Protein AF-A0A941U261-F1 (afdb_monomer)

Radius of gyration: 13.94 Å; Cα contacts (8 Å, |Δi|>4): 68; chains: 1; bounding box: 26×24×40 Å

Nearest PDB structures (foldseek):
  5wiu-assembly1_A  TM=2.424E-01  e=3.316E+00  Homo sapiens
  5wiv-assembly1_A  TM=3.010E-01  e=8.277E+00  Homo sapiens

Solvent-accessible surface area (backbone atoms only — not comparable to full-atom values): 5496 Å² total; per-residue (Å²): 104,77,66,58,55,50,52,51,44,50,53,45,37,73,75,70,44,91,75,84,87,84,64,84,81,61,82,56,81,63,64,73,47,67,75,41,82,73,59,35,59,54,67,40,48,56,59,40,55,54,50,49,55,55,50,37,74,77,45,79,63,69,88,84,88,80,89,49,77,71,46,34,75,76,48,46,53,55,51,51,52,50,22,53,76,57,77,21,83

pLDDT: mean 89.54, std 8.36, range [67.5, 97.88]

Foldseek 3Di:
DVVVVVVVQVVCVVVVDDDDDQDLPDAQVVNCLVVDPPSVLVSSQVVSLVVLLVVLVVDQADDDDDDDPVCCVRPVVSSVVSNVVSVHD

Sequence (89 aa):
MANQTRQLAELLAAEGARVQLVQTNAPYRPAWVGRLPVVRAGFRLVPYLYRLWRAAGSSRLFHVMANSGWSWHLFSAPAIAIASLRAVP

Structure (mmCIF, N/CA/C/O backbone):
data_AF-A0A941U261-F1
#
_entry.id   AF-A0A941U261-F1
#
loop_
_atom_site.group_PDB
_atom_site.id
_atom_site.type_symbol
_atom_site.label_atom_id
_atom_site.label_alt_id
_atom_site.label_comp_id
_atom_site.label_asym_id
_atom_site.label_entity_id
_atom_site.label_seq_id
_atom_site.pdbx_PDB_ins_code
_atom_site.Cartn_x
_atom_site.Cartn_y
_atom_site.Cartn_z
_atom_site.occupancy
_atom_site.B_iso_or_equiv
_atom_site.auth_seq_id
_atom_site.auth_comp_id
_atom_site.auth_asym_id
_atom_site.auth_atom_id
_atom_site.pdbx_PDB_model_num
ATOM 1 N N . MET A 1 1 ? 13.821 -2.102 5.172 1.00 87.12 1 MET A N 1
ATOM 2 C CA . MET A 1 1 ? 12.359 -1.874 5.110 1.00 87.12 1 MET A CA 1
ATOM 3 C C . MET A 1 1 ? 11.519 -3.130 5.028 1.00 87.12 1 MET A C 1
ATOM 5 O O . MET A 1 1 ? 10.751 -3.325 5.948 1.00 87.12 1 MET A O 1
ATOM 9 N N . ALA A 1 2 ? 11.623 -3.984 3.999 1.00 87.12 2 ALA A N 1
ATOM 10 C CA . ALA A 1 2 ? 10.651 -5.077 3.807 1.00 87.12 2 ALA A CA 1
ATOM 11 C C . ALA A 1 2 ? 10.455 -5.983 5.044 1.00 87.12 2 ALA A C 1
ATOM 13 O O . ALA A 1 2 ? 9.319 -6.286 5.399 1.00 87.12 2 ALA A O 1
ATOM 14 N N . ASN A 1 3 ? 11.541 -6.354 5.735 1.00 93.12 3 ASN A N 1
ATOM 15 C CA . ASN A 1 3 ? 11.448 -7.133 6.974 1.00 93.12 3 ASN A CA 1
ATOM 16 C C . ASN A 1 3 ? 10.844 -6.342 8.143 1.00 93.12 3 ASN A C 1
ATOM 18 O O . ASN A 1 3 ? 9.981 -6.871 8.829 1.00 93.12 3 ASN A O 1
ATOM 22 N N . GLN A 1 4 ? 11.230 -5.075 8.320 1.00 93.88 4 GLN A N 1
ATOM 23 C CA . GLN A 1 4 ? 10.680 -4.201 9.368 1.00 93.88 4 GLN A CA 1
ATOM 24 C C . GLN A 1 4 ? 9.177 -3.973 9.177 1.00 93.88 4 GLN A C 1
ATOM 26 O O . GLN A 1 4 ? 8.417 -4.028 10.132 1.00 93.88 4 GLN A O 1
ATOM 31 N N . THR A 1 5 ? 8.730 -3.771 7.934 1.00 94.75 5 THR A N 1
ATOM 32 C CA . THR A 1 5 ? 7.306 -3.617 7.615 1.00 94.75 5 THR A CA 1
ATOM 33 C C . THR A 1 5 ? 6.520 -4.888 7.921 1.00 94.75 5 THR A C 1
ATOM 35 O O . THR A 1 5 ? 5.406 -4.805 8.425 1.00 94.75 5 THR A O 1
ATOM 38 N N . ARG A 1 6 ? 7.095 -6.063 7.635 1.00 94.31 6 ARG A N 1
ATOM 39 C CA . ARG A 1 6 ? 6.465 -7.341 7.979 1.00 94.31 6 ARG A CA 1
ATOM 40 C C . ARG A 1 6 ? 6.353 -7.514 9.491 1.00 94.31 6 ARG A C 1
ATOM 42 O O . ARG A 1 6 ? 5.266 -7.788 9.972 1.00 94.31 6 ARG A O 1
ATOM 49 N N . GLN A 1 7 ? 7.444 -7.278 10.217 1.00 96.69 7 GLN A N 1
ATOM 50 C CA . GLN A 1 7 ? 7.468 -7.384 11.673 1.00 96.69 7 GLN A CA 1
ATOM 51 C C . GLN A 1 7 ? 6.464 -6.424 12.324 1.00 96.69 7 GLN A C 1
ATOM 53 O O . GLN A 1 7 ? 5.724 -6.820 13.214 1.00 96.69 7 GLN A O 1
ATOM 58 N N . LEU A 1 8 ? 6.378 -5.179 11.847 1.00 96.31 8 LEU A N 1
ATOM 59 C CA . LEU A 1 8 ? 5.373 -4.228 12.323 1.00 96.31 8 LEU A CA 1
ATOM 60 C C . LEU A 1 8 ? 3.945 -4.729 12.064 1.00 96.31 8 LEU A C 1
ATOM 62 O O . LEU A 1 8 ? 3.095 -4.627 12.941 1.00 96.31 8 LEU A O 1
ATOM 66 N N . ALA A 1 9 ? 3.677 -5.284 10.879 1.00 96.50 9 ALA A N 1
ATOM 67 C CA . ALA A 1 9 ? 2.369 -5.849 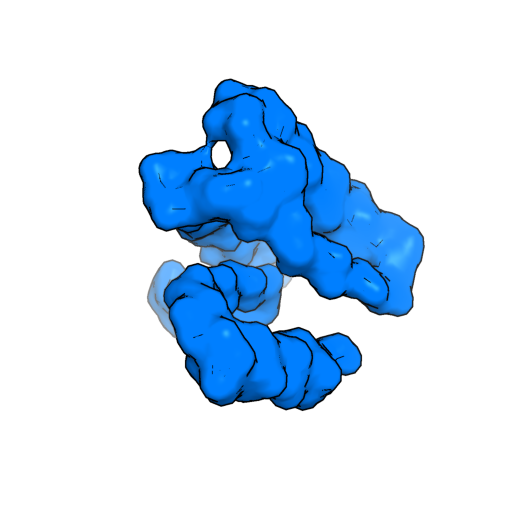10.560 1.00 96.50 9 ALA A CA 1
ATOM 68 C C . ALA A 1 9 ? 2.010 -7.032 11.474 1.00 96.50 9 ALA A C 1
ATOM 70 O O . ALA A 1 9 ? 0.866 -7.131 11.905 1.00 96.50 9 ALA A O 1
ATOM 71 N N . GLU A 1 10 ? 2.979 -7.895 11.786 1.00 97.12 10 GLU A N 1
ATOM 72 C CA . GLU A 1 10 ? 2.814 -9.020 12.713 1.00 97.12 10 GLU A CA 1
ATOM 73 C C . GLU A 1 10 ? 2.527 -8.537 14.139 1.00 97.12 10 GLU A C 1
ATOM 75 O O . GLU A 1 10 ? 1.588 -9.026 14.760 1.00 97.12 10 GLU A O 1
ATOM 80 N N . LEU A 1 11 ? 3.262 -7.533 14.631 1.00 97.88 11 LEU A N 1
ATOM 81 C CA . LEU A 1 11 ? 3.036 -6.942 15.955 1.00 97.88 11 LEU A CA 1
ATOM 82 C C . LEU A 1 11 ? 1.652 -6.291 16.060 1.00 97.88 11 LEU A C 1
ATOM 84 O O . LEU A 1 11 ? 0.915 -6.555 17.000 1.00 97.88 11 LEU A O 1
ATOM 88 N N . LEU A 1 12 ? 1.255 -5.492 15.066 1.00 97.06 12 LEU A N 1
ATOM 89 C CA . LEU A 1 12 ? -0.074 -4.873 15.038 1.00 97.06 12 LEU A CA 1
ATOM 90 C C . LEU A 1 12 ? -1.193 -5.920 14.973 1.00 97.06 12 LEU A C 1
ATOM 92 O O . LEU A 1 12 ? -2.228 -5.760 15.617 1.00 97.06 12 LEU A O 1
ATOM 96 N N . ALA A 1 13 ? -0.992 -6.991 14.203 1.00 96.81 13 ALA A N 1
ATOM 97 C CA . ALA A 1 13 ? -1.948 -8.087 14.130 1.00 96.81 13 ALA A CA 1
ATOM 98 C C . ALA A 1 13 ? -2.043 -8.865 15.452 1.00 96.81 13 ALA A C 1
ATOM 100 O O . ALA A 1 13 ? -3.146 -9.248 15.839 1.00 96.81 13 ALA A O 1
ATOM 101 N N . ALA A 1 14 ? -0.923 -9.063 16.156 1.00 97.81 14 ALA A N 1
ATOM 102 C CA . ALA A 1 14 ? -0.896 -9.683 17.480 1.00 97.81 14 ALA A CA 1
ATOM 103 C C . ALA A 1 14 ? -1.672 -8.862 18.527 1.00 97.81 14 ALA A C 1
ATOM 105 O O . ALA A 1 14 ? -2.357 -9.444 19.361 1.00 97.81 14 ALA A O 1
ATOM 106 N N . GLU A 1 15 ? -1.664 -7.532 18.412 1.00 97.69 15 GLU A N 1
ATOM 107 C CA . GLU A 1 15 ? -2.487 -6.614 19.220 1.00 97.69 15 GLU A CA 1
ATOM 108 C C . GLU A 1 15 ? -3.963 -6.534 18.755 1.00 97.69 15 GLU A C 1
ATOM 110 O O . GLU A 1 15 ? -4.741 -5.703 19.221 1.00 97.69 15 GLU A O 1
ATOM 115 N N . GLY A 1 16 ? -4.381 -7.384 17.809 1.00 96.69 16 GLY A N 1
ATOM 116 C CA . GLY A 1 16 ? -5.770 -7.495 17.349 1.00 96.69 16 GLY A CA 1
ATOM 117 C C . GLY A 1 16 ? -6.161 -6.559 16.199 1.00 96.69 16 GLY A C 1
ATOM 118 O O . GLY A 1 16 ? -7.326 -6.548 15.785 1.00 96.69 16 GLY A O 1
ATOM 119 N N . ALA A 1 17 ? -5.225 -5.794 15.627 1.00 96.81 17 ALA A N 1
ATOM 120 C CA . ALA A 1 17 ? -5.515 -4.969 14.459 1.00 96.81 17 ALA A CA 1
ATOM 121 C C . ALA A 1 17 ? -5.665 -5.823 13.186 1.00 96.81 17 ALA A C 1
ATOM 123 O O . ALA A 1 17 ? -4.893 -6.742 12.915 1.00 96.81 17 ALA A O 1
ATOM 124 N N . ARG A 1 18 ? -6.630 -5.480 12.324 1.00 96.50 18 ARG A N 1
ATOM 125 C CA . ARG A 1 18 ? -6.701 -6.054 10.970 1.00 96.50 18 ARG A CA 1
ATOM 126 C C . ARG A 1 18 ? -5.739 -5.306 10.059 1.00 96.50 18 ARG A C 1
ATOM 128 O O . ARG A 1 18 ? -6.006 -4.165 9.687 1.00 96.50 18 ARG A O 1
ATOM 135 N N . VAL A 1 19 ? -4.641 -5.954 9.688 1.00 96.50 19 VAL A N 1
ATOM 136 C CA . VAL A 1 19 ? -3.582 -5.330 8.889 1.00 96.50 19 VAL A CA 1
ATOM 137 C C . VAL A 1 19 ? -3.661 -5.772 7.430 1.00 96.50 19 VAL A C 1
ATOM 139 O O . VAL A 1 19 ? -3.658 -6.962 7.122 1.00 96.50 19 VAL A O 1
ATOM 142 N N . GLN A 1 20 ? -3.677 -4.802 6.513 1.00 95.75 20 GLN A N 1
ATOM 143 C CA . GLN A 1 20 ? -3.540 -5.038 5.077 1.00 95.75 20 GLN A CA 1
ATOM 144 C C . GLN A 1 20 ? -2.212 -4.464 4.578 1.00 95.75 20 GLN A C 1
ATOM 146 O O . GLN A 1 20 ? -1.970 -3.265 4.676 1.00 95.75 20 GLN A O 1
ATOM 151 N N . LEU A 1 21 ? -1.365 -5.310 3.983 1.00 95.12 21 LEU A N 1
ATOM 152 C CA . LEU A 1 21 ? -0.074 -4.884 3.443 1.00 95.12 21 LEU A CA 1
ATOM 153 C C . LEU A 1 21 ? -0.156 -4.573 1.939 1.00 95.12 21 LEU A C 1
ATOM 155 O O . LEU A 1 21 ? -0.454 -5.448 1.119 1.00 95.12 21 LEU A O 1
ATOM 159 N N . VAL A 1 22 ? 0.181 -3.337 1.558 1.00 93.94 22 VAL A N 1
ATOM 160 C CA . VAL A 1 22 ? 0.344 -2.918 0.155 1.00 93.94 22 VAL A CA 1
ATOM 161 C C . VAL A 1 22 ? 1.832 -2.745 -0.149 1.00 93.94 22 VAL A C 1
ATOM 163 O O . VAL A 1 22 ? 2.509 -1.908 0.434 1.00 93.94 22 VAL A O 1
ATOM 166 N N . GLN A 1 23 ? 2.360 -3.562 -1.062 1.00 91.62 23 GLN A N 1
ATOM 167 C CA . GLN A 1 23 ? 3.783 -3.569 -1.412 1.00 91.62 23 GLN A CA 1
ATOM 168 C C . GLN A 1 23 ? 4.061 -2.715 -2.654 1.00 91.62 23 GLN A C 1
ATOM 170 O O . GLN A 1 23 ? 3.391 -2.870 -3.674 1.00 91.62 23 GLN A O 1
ATOM 175 N N . THR A 1 24 ? 5.113 -1.896 -2.601 1.00 89.12 24 THR A N 1
ATOM 176 C CA . THR A 1 24 ? 5.618 -1.116 -3.749 1.00 89.12 24 THR A CA 1
ATOM 177 C C . THR A 1 24 ? 6.388 -1.978 -4.756 1.00 89.12 24 THR A C 1
ATOM 179 O O . THR A 1 24 ? 6.355 -1.732 -5.958 1.00 89.12 24 THR A O 1
ATOM 182 N N . ASN A 1 25 ? 7.048 -3.039 -4.280 1.00 85.88 25 ASN A N 1
ATOM 183 C CA . ASN A 1 25 ? 7.881 -3.940 -5.084 1.00 85.88 25 ASN A CA 1
ATOM 184 C C . ASN A 1 25 ? 7.181 -5.261 -5.441 1.00 85.88 25 ASN A C 1
ATOM 186 O O . ASN A 1 25 ? 7.824 -6.309 -5.493 1.00 85.88 25 ASN A O 1
ATOM 190 N N . ALA A 1 26 ? 5.868 -5.233 -5.680 1.00 81.38 26 ALA A N 1
ATOM 191 C CA . ALA A 1 26 ? 5.137 -6.429 -6.089 1.00 81.38 26 ALA A CA 1
ATOM 192 C C . ALA A 1 26 ? 5.745 -7.057 -7.371 1.00 81.38 26 ALA A C 1
ATOM 194 O O . ALA A 1 26 ? 6.244 -6.332 -8.248 1.00 81.38 26 ALA A O 1
ATOM 195 N N . PRO A 1 27 ? 5.725 -8.399 -7.499 1.00 79.19 27 PRO A N 1
ATOM 196 C CA . PRO A 1 27 ? 6.221 -9.074 -8.693 1.00 79.19 27 PRO A CA 1
ATOM 197 C C . PRO A 1 27 ? 5.437 -8.628 -9.932 1.00 79.19 27 PRO A C 1
ATOM 199 O O . PRO A 1 27 ? 4.225 -8.414 -9.868 1.00 79.19 27 PRO A O 1
ATOM 202 N N . TYR A 1 28 ? 6.132 -8.494 -11.065 1.00 73.88 28 TYR A N 1
ATOM 203 C CA . TYR A 1 28 ? 5.510 -8.100 -12.328 1.00 73.88 28 TYR A CA 1
ATOM 204 C C . TYR A 1 28 ? 4.484 -9.141 -12.766 1.00 73.88 28 TYR A C 1
ATOM 206 O O . TYR A 1 28 ? 4.771 -10.339 -12.792 1.00 73.88 28 TYR A O 1
ATOM 214 N N . ARG A 1 29 ? 3.294 -8.673 -13.140 1.00 73.75 29 ARG A N 1
ATOM 215 C CA . ARG A 1 29 ? 2.257 -9.506 -13.742 1.00 73.75 29 ARG A CA 1
ATOM 216 C C . ARG A 1 29 ? 1.770 -8.821 -15.018 1.00 73.75 29 ARG A C 1
ATOM 218 O O . ARG A 1 29 ? 1.182 -7.747 -14.901 1.00 73.75 29 ARG A O 1
ATOM 225 N N . PRO A 1 30 ? 2.004 -9.408 -16.205 1.00 78.44 30 PRO A N 1
ATOM 226 C CA . PRO A 1 30 ? 2.733 -10.658 -16.482 1.00 78.44 30 PRO A CA 1
ATOM 227 C C . PRO A 1 30 ? 4.270 -10.538 -16.350 1.00 78.44 30 PRO A C 1
ATOM 229 O O . PRO A 1 30 ? 4.849 -9.467 -16.524 1.00 78.44 30 PRO A O 1
ATOM 232 N N . ALA A 1 31 ? 4.948 -11.651 -16.037 1.00 76.25 31 ALA A N 1
ATOM 233 C CA . ALA A 1 31 ? 6.367 -11.670 -15.645 1.00 76.25 31 ALA A CA 1
ATOM 234 C C . ALA A 1 31 ? 7.345 -11.176 -16.733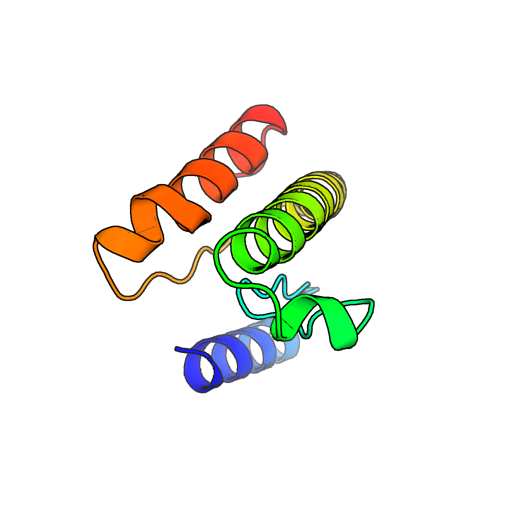 1.00 76.25 31 ALA A C 1
ATOM 236 O O . ALA A 1 31 ? 8.416 -10.658 -16.412 1.00 76.25 31 ALA A O 1
ATOM 237 N N . TRP A 1 32 ? 6.976 -11.293 -18.013 1.00 75.06 32 TRP A N 1
ATOM 238 C CA . TRP A 1 32 ? 7.812 -10.871 -19.144 1.00 75.06 32 TRP A CA 1
ATOM 239 C C . TRP A 1 32 ? 8.009 -9.351 -19.212 1.00 75.06 32 TRP A C 1
ATOM 241 O O . TRP A 1 32 ? 9.055 -8.894 -19.669 1.00 75.06 32 TRP A O 1
ATOM 251 N N . VAL A 1 33 ? 7.071 -8.564 -18.671 1.00 74.81 33 VAL A N 1
ATOM 252 C CA . VAL A 1 33 ? 7.146 -7.092 -18.651 1.00 74.81 33 VAL A CA 1
ATOM 253 C C . VAL A 1 33 ? 8.340 -6.598 -17.832 1.00 74.81 33 VAL A C 1
ATOM 255 O O . VAL A 1 33 ? 8.892 -5.537 -18.112 1.00 74.81 33 VAL A O 1
ATOM 258 N N . GLY A 1 34 ? 8.818 -7.396 -16.869 1.00 72.31 34 GLY A N 1
ATOM 259 C CA . GLY A 1 34 ? 10.014 -7.071 -16.091 1.00 72.31 34 GLY A CA 1
ATOM 260 C C . GLY A 1 34 ? 11.291 -6.913 -16.930 1.00 72.31 34 GLY A C 1
ATOM 261 O O . GLY A 1 34 ? 12.249 -6.303 -16.451 1.00 72.31 34 GLY A O 1
ATOM 262 N N . ARG A 1 35 ? 11.297 -7.427 -18.170 1.00 75.94 35 ARG A N 1
ATOM 263 C CA . ARG A 1 35 ? 12.429 -7.379 -19.108 1.00 75.94 35 ARG A CA 1
ATOM 264 C C . ARG A 1 35 ? 12.466 -6.106 -19.962 1.00 75.94 35 ARG A C 1
ATOM 266 O O . ARG A 1 35 ? 13.499 -5.832 -20.559 1.00 75.94 35 ARG A O 1
ATOM 273 N N . LEU A 1 36 ? 11.384 -5.320 -19.999 1.00 77.81 36 LEU A N 1
ATOM 274 C CA . LEU A 1 36 ? 11.317 -4.074 -20.767 1.00 77.81 36 LEU A CA 1
ATOM 275 C C . LEU A 1 36 ? 11.696 -2.871 -19.880 1.00 77.81 36 LEU A C 1
ATOM 277 O O . LEU A 1 36 ? 10.969 -2.559 -18.925 1.00 77.81 36 LEU A O 1
ATOM 281 N N . PRO A 1 37 ? 12.824 -2.184 -20.146 1.00 67.50 37 PRO A N 1
ATOM 28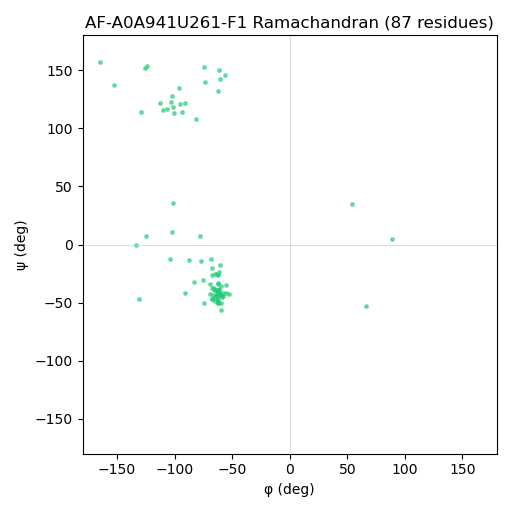2 C CA . PRO A 1 37 ? 13.197 -0.987 -19.399 1.00 67.50 37 PRO A CA 1
ATOM 283 C C . PRO A 1 37 ? 1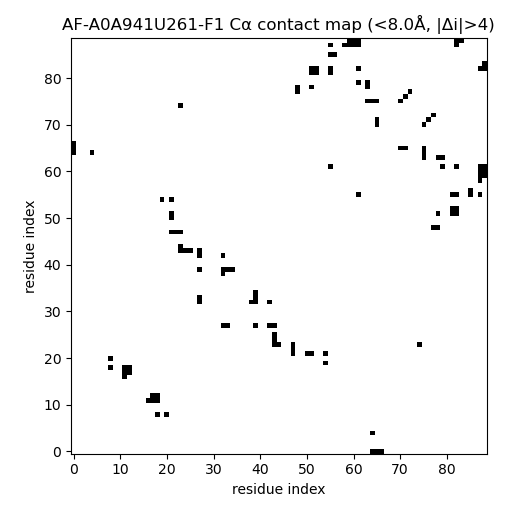2.138 0.113 -19.581 1.00 67.50 37 PRO A C 1
ATOM 285 O O . PRO A 1 37 ? 11.458 0.168 -20.601 1.00 67.50 37 PRO A O 1
ATOM 288 N N . VAL A 1 38 ? 11.971 0.970 -18.567 1.00 71.06 38 VAL A N 1
ATOM 289 C CA . VAL A 1 38 ? 10.947 2.040 -18.471 1.00 71.06 38 VAL A CA 1
ATOM 290 C C . VAL A 1 38 ? 9.498 1.538 -18.378 1.00 71.06 38 VAL A C 1
ATOM 292 O O . VAL A 1 38 ? 8.817 1.858 -17.404 1.00 71.06 38 VAL A O 1
ATOM 295 N N . VAL A 1 39 ? 9.047 0.678 -19.295 1.00 73.88 39 VAL A N 1
ATOM 296 C CA . VAL A 1 39 ? 7.687 0.099 -19.313 1.00 73.88 39 VAL A CA 1
ATOM 297 C C . VAL A 1 39 ? 7.368 -0.593 -17.988 1.00 73.88 39 VAL A C 1
ATOM 299 O O . VAL A 1 39 ? 6.300 -0.398 -17.404 1.00 73.88 39 VAL A O 1
ATOM 302 N N . ARG A 1 40 ? 8.340 -1.328 -17.437 1.00 73.62 40 ARG A N 1
ATOM 303 C CA . ARG A 1 40 ? 8.202 -2.003 -16.143 1.00 73.62 40 ARG A CA 1
ATOM 304 C C . ARG A 1 40 ? 7.817 -1.060 -14.994 1.00 73.62 40 ARG A C 1
ATOM 306 O O . ARG A 1 40 ? 7.061 -1.458 -14.113 1.00 73.62 40 ARG A O 1
ATOM 313 N N . ALA A 1 41 ? 8.298 0.186 -14.988 1.00 72.12 41 ALA A N 1
ATOM 314 C CA . ALA A 1 41 ? 8.014 1.124 -13.901 1.00 72.12 41 ALA A CA 1
ATOM 315 C C . ALA A 1 41 ? 6.524 1.504 -13.874 1.00 72.12 41 ALA A C 1
ATOM 317 O O . ALA A 1 41 ? 5.895 1.447 -12.816 1.00 72.12 41 ALA A O 1
ATOM 318 N N . GLY A 1 42 ? 5.934 1.769 -15.046 1.00 75.75 42 GLY A N 1
ATOM 319 C CA . GLY A 1 42 ? 4.498 2.032 -15.181 1.00 75.75 42 GLY A CA 1
ATOM 320 C C . GLY A 1 42 ? 3.638 0.832 -14.776 1.00 75.75 42 GLY A C 1
ATOM 321 O O . GLY A 1 42 ? 2.681 0.977 -14.016 1.00 75.75 42 GLY A O 1
ATOM 322 N N . PHE A 1 43 ? 4.040 -0.376 -15.181 1.00 78.19 43 PHE A N 1
ATOM 323 C CA . PHE A 1 43 ? 3.344 -1.621 -14.827 1.00 78.19 43 PHE A CA 1
ATOM 324 C C . PHE A 1 43 ? 3.434 -2.009 -13.344 1.00 78.19 43 PHE A C 1
ATOM 326 O O . PHE A 1 43 ? 2.691 -2.880 -12.900 1.00 78.19 43 PHE A O 1
ATOM 333 N N . ARG A 1 44 ? 4.308 -1.376 -12.555 1.00 80.25 44 ARG A N 1
ATOM 334 C CA . ARG A 1 44 ? 4.263 -1.461 -11.085 1.00 80.25 44 ARG A CA 1
ATOM 335 C C . ARG A 1 44 ? 3.414 -0.362 -10.476 1.00 80.25 44 ARG A C 1
ATOM 337 O O . ARG A 1 44 ? 2.653 -0.636 -9.550 1.00 80.25 44 ARG A O 1
ATOM 344 N N . LEU A 1 45 ? 3.538 0.856 -10.996 1.00 85.12 45 LEU A N 1
ATOM 345 C CA . LEU A 1 45 ? 2.894 2.024 -10.415 1.00 85.12 45 LEU A CA 1
ATOM 346 C C . LEU A 1 45 ? 1.370 1.963 -10.547 1.00 85.12 45 LEU A C 1
ATOM 348 O O . LEU A 1 45 ? 0.676 2.153 -9.555 1.00 85.12 45 LEU A O 1
ATOM 352 N N . VAL A 1 46 ? 0.833 1.627 -11.724 1.00 87.81 46 VAL A N 1
ATOM 353 C CA . VAL A 1 46 ? -0.627 1.603 -11.931 1.00 87.81 46 VAL A CA 1
ATOM 354 C C . VAL A 1 46 ? -1.321 0.573 -11.022 1.00 87.81 46 VAL A C 1
ATOM 356 O O . VAL A 1 46 ? -2.237 0.958 -10.289 1.00 87.81 46 VAL A O 1
ATOM 359 N N . PRO A 1 47 ? -0.881 -0.703 -10.952 1.00 88.81 47 PRO A N 1
ATOM 360 C CA . PRO A 1 47 ? -1.466 -1.656 -10.009 1.00 88.81 47 PRO A CA 1
ATOM 361 C C . PRO A 1 47 ? -1.272 -1.254 -8.546 1.00 88.81 47 PRO A C 1
ATOM 363 O O . PRO A 1 47 ? -2.140 -1.530 -7.719 1.00 88.81 47 PRO A O 1
ATOM 366 N N . TYR A 1 48 ? -0.153 -0.608 -8.210 1.00 92.31 48 TYR A N 1
ATOM 367 C CA . TYR A 1 48 ? 0.090 -0.096 -6.865 1.00 92.31 48 TYR A CA 1
ATOM 368 C C . TYR A 1 48 ? -0.939 0.972 -6.472 1.00 92.31 48 TYR A C 1
ATOM 370 O O . TYR A 1 48 ? -1.594 0.820 -5.441 1.00 92.31 48 TYR A O 1
ATOM 378 N N . LEU A 1 49 ? -1.156 1.986 -7.316 1.00 93.19 49 LEU A N 1
ATOM 379 C CA . LEU A 1 49 ? -2.139 3.047 -7.068 1.00 93.19 49 LEU A CA 1
ATOM 380 C C . LEU A 1 49 ? -3.563 2.488 -6.950 1.00 93.19 49 LEU A C 1
ATOM 382 O O . LEU A 1 49 ? -4.303 2.857 -6.040 1.00 93.19 49 LEU A O 1
ATOM 386 N N . TYR A 1 50 ? -3.931 1.530 -7.803 1.00 93.50 50 TYR A N 1
ATOM 387 C CA . TYR A 1 50 ? -5.224 0.850 -7.705 1.00 93.50 50 TYR A CA 1
ATOM 388 C C . TYR A 1 50 ? -5.387 0.087 -6.380 1.00 93.50 50 TYR A C 1
ATOM 390 O O . TYR A 1 50 ? -6.437 0.154 -5.735 1.00 93.50 50 TYR A O 1
ATOM 398 N N . ARG A 1 51 ? -4.344 -0.630 -5.937 1.00 94.06 51 ARG A N 1
ATOM 399 C CA . ARG A 1 51 ? -4.365 -1.350 -4.655 1.00 94.06 51 ARG A CA 1
ATOM 400 C C . ARG A 1 51 ? -4.456 -0.398 -3.468 1.00 94.06 51 ARG A C 1
ATOM 402 O O . ARG A 1 51 ? -5.205 -0.706 -2.545 1.00 94.06 51 ARG A O 1
ATOM 409 N N . LEU A 1 52 ? -3.761 0.740 -3.506 1.00 95.12 52 LEU A N 1
ATOM 410 C CA . LEU A 1 52 ? -3.901 1.796 -2.500 1.00 95.12 52 LEU A CA 1
ATOM 411 C C . LEU A 1 52 ? -5.334 2.317 -2.445 1.00 95.12 52 LEU A C 1
ATOM 413 O O . LEU A 1 52 ? -5.929 2.335 -1.373 1.00 95.12 52 LEU A O 1
ATOM 417 N N . TRP A 1 53 ? -5.911 2.668 -3.597 1.00 95.62 53 TRP A N 1
ATOM 418 C CA . TRP A 1 53 ? -7.276 3.188 -3.671 1.00 95.62 53 TRP A CA 1
ATOM 419 C C . TRP A 1 53 ? -8.302 2.220 -3.078 1.00 95.62 53 TRP A C 1
ATOM 421 O O . TRP A 1 53 ? -9.210 2.635 -2.355 1.00 95.62 53 TRP A O 1
ATOM 431 N N . ARG A 1 54 ? -8.154 0.920 -3.360 1.00 95.94 54 ARG A N 1
ATOM 432 C CA . ARG A 1 54 ? -9.008 -0.122 -2.778 1.00 95.94 54 ARG A CA 1
ATOM 433 C C . ARG A 1 54 ? -8.791 -0.281 -1.280 1.00 95.94 54 ARG A C 1
ATOM 435 O O . ARG A 1 54 ? -9.777 -0.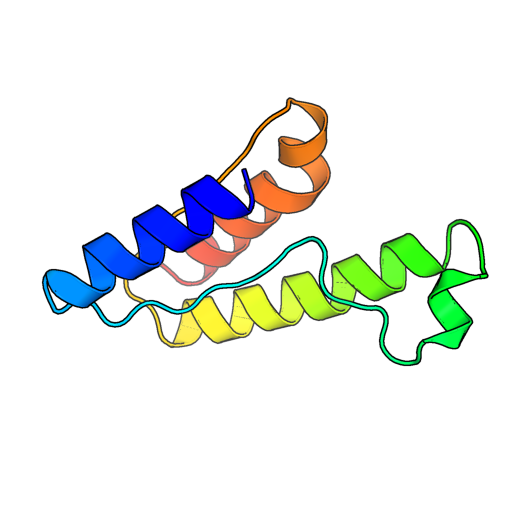331 -0.556 1.00 95.94 54 ARG A O 1
ATOM 442 N N . ALA A 1 55 ? -7.538 -0.344 -0.831 1.00 95.75 55 ALA A N 1
ATOM 443 C CA . ALA A 1 55 ? -7.207 -0.484 0.585 1.00 95.75 55 ALA A CA 1
ATOM 444 C C . ALA A 1 55 ? -7.727 0.704 1.406 1.00 95.75 55 ALA A C 1
ATOM 446 O O . ALA A 1 55 ? -8.264 0.515 2.490 1.00 95.75 55 ALA A O 1
ATOM 447 N N . ALA A 1 56 ? -7.660 1.919 0.861 1.00 95.31 56 ALA A N 1
ATOM 448 C CA . ALA A 1 56 ? -8.182 3.117 1.511 1.00 95.31 56 ALA A CA 1
ATOM 449 C C . ALA A 1 56 ? -9.717 3.099 1.607 1.00 95.31 56 ALA A C 1
ATOM 451 O O . ALA A 1 56 ? -10.290 3.759 2.458 1.00 95.31 56 ALA A O 1
ATOM 452 N N . GLY A 1 57 ? -10.411 2.297 0.794 1.00 94.38 57 GLY A N 1
ATOM 453 C CA . GLY A 1 57 ? -11.855 2.098 0.939 1.00 94.38 57 GLY A CA 1
ATOM 454 C C . GLY A 1 57 ? -12.273 1.169 2.075 1.00 94.38 57 GLY A C 1
ATOM 455 O O . GLY A 1 57 ? -13.451 1.146 2.415 1.00 94.38 57 GLY A O 1
ATOM 456 N N . SER A 1 58 ? -11.344 0.401 2.642 1.00 95.06 58 SER A N 1
ATOM 457 C CA . SER A 1 58 ? -11.625 -0.614 3.666 1.00 95.06 58 SER A CA 1
ATOM 458 C C . SER A 1 58 ? -10.816 -0.433 4.952 1.00 95.06 58 SER A C 1
ATOM 460 O O . SER A 1 58 ? -10.864 -1.297 5.825 1.00 95.06 58 SER A O 1
ATOM 462 N N . SER A 1 59 ? -10.074 0.667 5.072 1.00 95.75 59 SER A N 1
ATOM 463 C CA . SER A 1 59 ? -9.141 0.921 6.171 1.00 95.75 59 SER A CA 1
ATOM 464 C C . SER A 1 59 ? -9.468 2.227 6.880 1.00 95.75 59 SER A C 1
ATOM 466 O O . SER A 1 59 ? -10.024 3.144 6.287 1.00 95.75 59 SER A O 1
ATOM 468 N N . ARG A 1 60 ? -9.096 2.303 8.160 1.00 96.31 60 ARG A N 1
ATOM 469 C CA . ARG A 1 60 ? -9.280 3.495 9.006 1.00 96.31 60 ARG A CA 1
ATOM 470 C C . ARG A 1 60 ? -8.000 4.288 9.246 1.00 96.31 60 ARG A C 1
ATOM 472 O O . ARG A 1 60 ? -8.079 5.381 9.782 1.00 96.31 60 ARG A O 1
ATOM 479 N N . LEU A 1 61 ? -6.849 3.714 8.905 1.00 95.81 61 LEU A N 1
ATOM 480 C CA . LEU A 1 61 ? -5.534 4.313 9.100 1.00 95.81 61 LEU A CA 1
ATOM 481 C C . LEU A 1 61 ? -4.573 3.766 8.047 1.00 95.81 61 LEU A C 1
ATOM 483 O O . LEU A 1 61 ? -4.565 2.559 7.780 1.00 95.81 61 LEU A O 1
ATOM 487 N N . PHE A 1 62 ? -3.755 4.642 7.479 1.00 96.56 62 PHE A N 1
ATOM 488 C CA . PHE A 1 62 ? -2.684 4.314 6.554 1.00 96.56 62 PHE A CA 1
ATOM 489 C C . PHE A 1 62 ? -1.324 4.548 7.213 1.00 96.56 62 PHE A C 1
ATOM 491 O O . PHE A 1 62 ? -0.930 5.669 7.507 1.00 96.56 62 PHE A O 1
ATOM 498 N N . HIS A 1 63 ? -0.554 3.473 7.392 1.00 95.56 63 HIS A N 1
ATOM 499 C CA . HIS A 1 63 ? 0.837 3.579 7.827 1.00 95.56 63 HIS A CA 1
ATOM 500 C C . HIS A 1 63 ? 1.781 3.427 6.630 1.00 95.56 63 HIS A C 1
ATOM 502 O O . HIS A 1 63 ? 1.875 2.352 6.029 1.00 95.56 63 HIS A O 1
ATOM 508 N N . VAL A 1 64 ? 2.486 4.502 6.272 1.00 94.25 64 VAL A N 1
ATOM 509 C CA . VAL A 1 64 ? 3.384 4.535 5.110 1.00 94.25 64 VAL A CA 1
ATOM 510 C C . VAL A 1 64 ? 4.837 4.380 5.555 1.00 94.25 64 VAL A C 1
ATOM 512 O O . VAL A 1 64 ? 5.388 5.235 6.240 1.00 94.25 64 VAL A O 1
ATOM 515 N N . MET A 1 65 ? 5.490 3.310 5.099 1.00 93.81 65 MET A N 1
ATOM 516 C CA . MET A 1 65 ? 6.921 3.082 5.325 1.00 93.81 65 MET A CA 1
ATOM 517 C C . MET A 1 65 ? 7.741 3.682 4.175 1.00 93.81 65 MET A C 1
ATOM 519 O O . MET A 1 65 ? 7.588 3.258 3.029 1.00 93.81 65 MET A O 1
ATOM 523 N N . ALA A 1 66 ? 8.662 4.602 4.470 1.00 89.00 66 ALA A N 1
ATOM 524 C CA . ALA A 1 66 ? 9.577 5.206 3.494 1.00 89.00 66 ALA A CA 1
ATOM 525 C C . ALA A 1 66 ? 11.042 5.056 3.940 1.00 89.00 66 ALA A C 1
ATOM 527 O O . ALA A 1 66 ? 11.320 4.955 5.131 1.00 89.00 66 ALA A O 1
ATOM 528 N N . ASN A 1 67 ? 11.985 5.013 2.993 1.00 85.38 67 ASN A N 1
ATOM 529 C CA . ASN A 1 67 ? 13.419 4.826 3.291 1.00 85.38 67 ASN A CA 1
ATOM 530 C C . ASN A 1 67 ? 14.365 5.781 2.571 1.00 85.38 67 ASN A C 1
ATOM 532 O O . ASN A 1 67 ? 15.577 5.657 2.718 1.00 85.38 67 ASN A O 1
ATOM 536 N N . SER A 1 68 ? 13.834 6.675 1.742 1.00 84.75 68 SER A N 1
ATOM 537 C CA . SER A 1 68 ? 14.634 7.607 0.952 1.00 84.75 68 SER A CA 1
ATOM 538 C C . SER A 1 68 ? 13.775 8.735 0.390 1.00 84.75 68 SER A C 1
ATOM 540 O O . SER A 1 68 ? 12.572 8.562 0.173 1.00 84.75 68 SER A O 1
ATOM 542 N N . GLY A 1 69 ? 14.413 9.863 0.068 1.00 84.81 69 GLY A N 1
ATOM 543 C CA . GLY A 1 69 ? 13.751 10.995 -0.587 1.00 84.81 69 GLY A CA 1
ATOM 544 C C . GLY A 1 69 ? 13.141 10.639 -1.950 1.00 84.81 69 GLY A C 1
ATOM 545 O O . GLY A 1 69 ? 12.042 11.068 -2.262 1.00 84.81 69 GLY A O 1
ATOM 546 N N . TRP A 1 70 ? 13.760 9.763 -2.746 1.00 84.19 70 TRP A N 1
ATOM 547 C CA . TRP A 1 70 ? 13.170 9.344 -4.028 1.00 84.19 70 TRP A CA 1
ATOM 548 C C . TRP A 1 70 ? 11.913 8.477 -3.863 1.00 84.19 70 TRP A C 1
ATOM 550 O O . TRP A 1 70 ? 10.973 8.592 -4.651 1.00 84.19 70 TRP A O 1
ATOM 560 N N . SER A 1 71 ? 11.851 7.648 -2.812 1.00 85.44 71 SER A N 1
ATOM 561 C CA . SER A 1 71 ? 10.647 6.859 -2.504 1.00 85.44 71 SER A CA 1
ATOM 562 C C . SER A 1 71 ? 9.448 7.730 -2.118 1.00 85.44 71 SER A C 1
ATOM 564 O O . SER A 1 7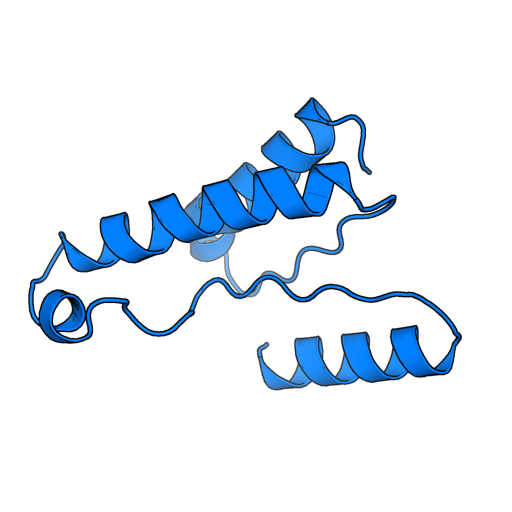1 ? 8.306 7.330 -2.352 1.00 85.44 71 SER A O 1
ATOM 566 N N . TRP A 1 72 ? 9.702 8.938 -1.601 1.00 87.75 72 TRP A N 1
ATOM 567 C CA . TRP A 1 72 ? 8.658 9.898 -1.264 1.00 87.75 72 TRP A CA 1
ATOM 568 C C . TRP A 1 72 ? 7.824 10.271 -2.487 1.00 87.75 72 TRP A C 1
ATOM 570 O O . TRP A 1 72 ? 6.612 10.067 -2.488 1.00 87.75 72 TRP A O 1
ATOM 580 N N . HIS A 1 73 ? 8.475 10.753 -3.546 1.00 87.88 73 HIS A N 1
ATOM 581 C CA . HIS A 1 73 ? 7.781 11.238 -4.738 1.00 87.88 73 HIS A CA 1
ATOM 582 C C . HIS A 1 73 ? 7.043 10.121 -5.482 1.00 87.88 73 HIS A C 1
ATOM 584 O O . HIS A 1 73 ? 5.944 10.334 -5.986 1.00 87.88 73 HIS A O 1
ATOM 590 N N . LEU A 1 74 ? 7.631 8.923 -5.534 1.00 85.44 74 LEU A N 1
ATOM 591 C CA . LEU A 1 74 ? 7.085 7.805 -6.305 1.00 85.44 74 LEU A CA 1
ATOM 592 C C . LEU A 1 74 ? 5.990 7.027 -5.567 1.00 85.44 74 LEU A C 1
ATOM 594 O O . LEU A 1 74 ? 5.095 6.488 -6.217 1.00 85.44 74 LEU A O 1
ATOM 598 N N . PHE A 1 75 ? 6.061 6.929 -4.236 1.00 91.19 75 PHE A N 1
ATOM 599 C CA . PHE A 1 75 ? 5.210 6.006 -3.477 1.00 91.19 75 PHE A CA 1
ATOM 600 C C . PHE A 1 75 ? 4.508 6.649 -2.286 1.00 91.19 75 PHE A C 1
ATOM 602 O O . PHE A 1 75 ? 3.302 6.439 -2.141 1.00 91.19 75 PHE A O 1
ATOM 609 N N . SER A 1 76 ? 5.218 7.418 -1.456 1.00 94.12 76 SER A N 1
ATOM 610 C CA . SER A 1 76 ? 4.650 7.947 -0.209 1.00 94.12 76 SER A CA 1
ATOM 611 C C . SER A 1 76 ? 3.674 9.092 -0.446 1.00 94.12 76 SER A C 1
ATOM 613 O O . SER A 1 76 ? 2.551 9.032 0.042 1.00 94.12 76 SER A O 1
ATOM 615 N N . ALA A 1 77 ? 4.059 10.104 -1.228 1.00 94.56 77 ALA A N 1
ATOM 616 C CA . ALA A 1 77 ? 3.190 11.238 -1.528 1.00 94.56 77 ALA A CA 1
ATOM 617 C C . ALA A 1 77 ? 1.891 10.800 -2.241 1.00 94.56 77 ALA A C 1
ATOM 619 O O . ALA A 1 77 ? 0.820 11.214 -1.796 1.00 94.56 77 ALA A O 1
ATOM 620 N N . PRO A 1 78 ? 1.922 9.894 -3.245 1.00 93.56 78 PRO A N 1
ATOM 621 C CA . PRO A 1 78 ? 0.696 9.327 -3.808 1.00 93.56 78 PRO A CA 1
ATOM 622 C C . PRO A 1 78 ? -0.145 8.539 -2.796 1.00 93.56 78 PRO A C 1
ATOM 624 O O . PRO A 1 78 ? -1.369 8.629 -2.832 1.00 93.56 78 PRO A O 1
ATOM 627 N N . ALA A 1 79 ? 0.481 7.773 -1.892 1.00 95.56 79 ALA A N 1
ATOM 628 C CA . ALA A 1 79 ? -0.243 7.026 -0.861 1.00 95.56 79 ALA A CA 1
ATOM 629 C C . ALA A 1 79 ? -0.972 7.955 0.116 1.00 95.56 79 ALA A C 1
ATOM 631 O O . ALA A 1 79 ? -2.147 7.728 0.394 1.00 95.56 79 ALA A O 1
ATOM 632 N N . ILE A 1 80 ? -0.298 9.016 0.571 1.00 95.75 80 ILE A N 1
ATOM 633 C CA . ILE A 1 80 ? -0.875 10.038 1.451 1.00 95.75 80 ILE A CA 1
ATOM 634 C C . ILE A 1 80 ? -2.013 10.761 0.732 1.00 95.75 80 ILE A C 1
ATOM 636 O O . ILE A 1 80 ? -3.106 10.856 1.272 1.00 95.75 80 ILE A O 1
ATOM 640 N N . ALA A 1 81 ? -1.805 11.203 -0.513 1.00 96.44 81 ALA A N 1
ATOM 641 C CA . ALA A 1 81 ? -2.848 11.876 -1.283 1.00 96.44 81 ALA A CA 1
ATOM 642 C C . ALA A 1 81 ? -4.096 10.994 -1.462 1.00 96.44 81 ALA A C 1
ATOM 644 O O . ALA A 1 81 ? -5.211 11.462 -1.254 1.00 96.44 81 ALA A O 1
ATOM 645 N N . ILE A 1 82 ? -3.926 9.710 -1.800 1.00 96.50 82 ILE A N 1
ATOM 646 C CA . ILE A 1 82 ? -5.041 8.760 -1.928 1.00 96.50 82 ILE A CA 1
ATOM 647 C C . ILE A 1 82 ? -5.760 8.547 -0.590 1.00 96.50 82 ILE A C 1
ATOM 649 O O . ILE A 1 82 ? -6.990 8.497 -0.578 1.00 96.50 82 ILE A O 1
ATOM 653 N N . ALA A 1 83 ? -5.025 8.422 0.517 1.00 96.50 83 ALA A N 1
ATOM 654 C CA . ALA A 1 83 ? -5.611 8.279 1.848 1.00 96.50 83 ALA A CA 1
ATOM 655 C C . ALA A 1 83 ? -6.436 9.524 2.215 1.00 96.50 83 ALA A C 1
ATOM 657 O O . ALA A 1 83 ? -7.628 9.403 2.503 1.00 96.50 83 ALA A O 1
ATOM 658 N N . SER A 1 84 ? -5.860 10.719 2.043 1.00 96.56 84 SER A N 1
ATOM 659 C CA . SER A 1 84 ? -6.536 11.999 2.267 1.00 96.56 84 SER A CA 1
ATOM 660 C C . SER A 1 84 ? -7.791 12.161 1.407 1.00 96.56 84 SER A C 1
ATOM 662 O O . SER A 1 84 ? -8.837 12.549 1.920 1.00 96.56 84 SER A O 1
ATOM 664 N N . LEU A 1 85 ? -7.734 11.803 0.116 1.00 96.88 85 LEU A N 1
ATOM 665 C CA . LEU A 1 85 ? -8.892 11.837 -0.791 1.00 96.88 85 LEU A CA 1
ATOM 666 C C . LEU A 1 85 ? -10.028 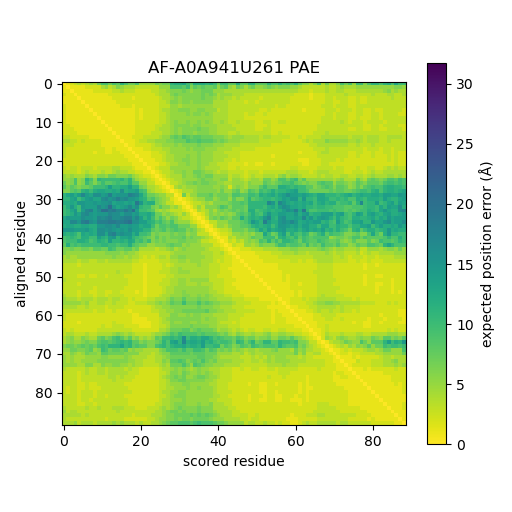10.906 -0.349 1.00 96.88 85 LEU A C 1
ATOM 668 O O . LEU A 1 85 ? -11.179 11.117 -0.725 1.00 96.88 85 LEU A O 1
ATOM 672 N N . ARG A 1 86 ? -9.718 9.873 0.437 1.00 96.31 86 ARG A N 1
ATOM 673 C CA . ARG A 1 86 ? -10.697 8.935 0.997 1.00 96.31 86 ARG A CA 1
ATOM 674 C C . ARG A 1 86 ? -11.013 9.198 2.468 1.00 96.31 86 ARG A C 1
ATOM 676 O O . ARG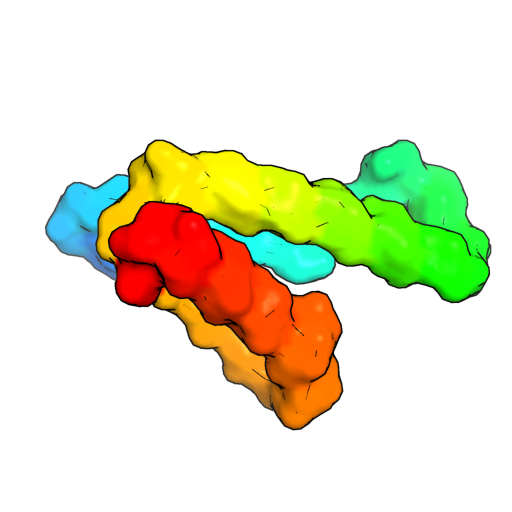 A 1 86 ? -11.683 8.370 3.078 1.00 96.31 86 ARG A O 1
ATOM 683 N N . ALA A 1 87 ? -10.568 10.336 3.004 1.00 96.69 87 ALA A N 1
ATOM 684 C CA . ALA A 1 87 ? -10.710 10.712 4.408 1.00 96.69 87 ALA A CA 1
ATOM 685 C C . ALA A 1 87 ? -10.156 9.651 5.378 1.00 96.69 87 ALA A C 1
ATOM 687 O O . ALA A 1 87 ? -10.696 9.438 6.463 1.00 96.69 87 ALA A O 1
ATOM 688 N N . VAL A 1 88 ? -9.077 8.977 4.973 1.00 96.88 88 VAL A N 1
ATOM 689 C CA . VAL A 1 88 ? -8.332 8.041 5.813 1.00 96.88 88 VAL A CA 1
ATOM 690 C C . VAL A 1 88 ? -7.058 8.741 6.286 1.00 96.88 88 VAL A C 1
ATOM 692 O O . VAL A 1 88 ? -6.299 9.201 5.431 1.00 96.88 88 VAL A O 1
ATOM 695 N N . PRO A 1 89 ? -6.834 8.856 7.606 1.00 93.75 89 PRO A N 1
ATOM 696 C CA . PRO A 1 89 ? -5.598 9.407 8.152 1.00 93.75 89 PRO A CA 1
ATOM 697 C C . PRO A 1 89 ? -4.385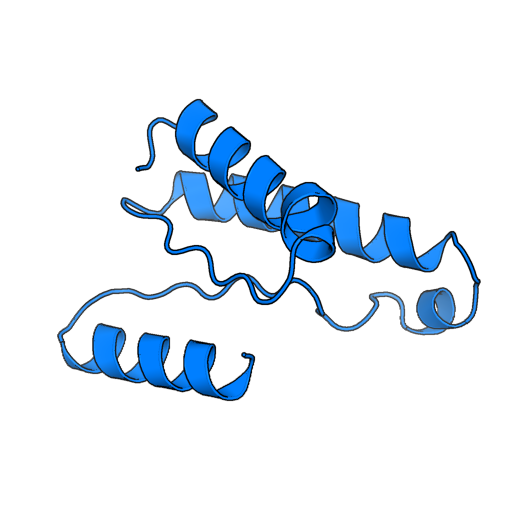 8.517 7.865 1.00 93.75 89 PRO A C 1
ATOM 699 O O . PRO A 1 89 ? -4.556 7.279 7.738 1.00 93.75 89 PRO A O 1
#

Mean predicted aligned error: 4.56 Å

Secondary structure (DSSP, 8-state):
-HHHHHHHHHHHHHTT-------TTPPPSSGGGGGSTTHHHHHHHHHHHHHHHHHHTT-S-------SHHHIIIIIHHHHHHHHHTT--